Protein AF-A0A0L7LAC0-F1 (afdb_monomer_lite)

Organism: Operophtera brumata (NCBI:txid104452)

Radius of gyration: 10.78 Å; chains: 1; bounding box: 22×22×27 Å

InterPro domains:
  IPR007588 Zinc finger, FLYWCH-type [PF04500] (4-50)

Secondary structure (DSSP, 8-state):
-EETTEEEEEEEEETTEEEEEEGGGTTS----EEEEETTEEEEEE---SS-----

Sequence (55 aa):
MKLKGYWYTRHSVCASKVKWLCADSRVMTCRALVVTIGRTVIHQHNRHNHPPTLN

Structure (mmCIF, N/CA/C/O backbone):
data_AF-A0A0L7LAC0-F1
#
_entry.id   AF-A0A0L7LAC0-F1
#
loop_
_atom_site.group_PDB
_atom_site.id
_atom_site.type_symbol
_atom_site.label_atom_id
_atom_site.label_alt_id
_atom_site.label_comp_id
_atom_site.label_asym_id
_atom_site.label_entity_id
_atom_site.label_seq_id
_atom_site.pdbx_PDB_ins_code
_atom_site.Cartn_x
_atom_site.C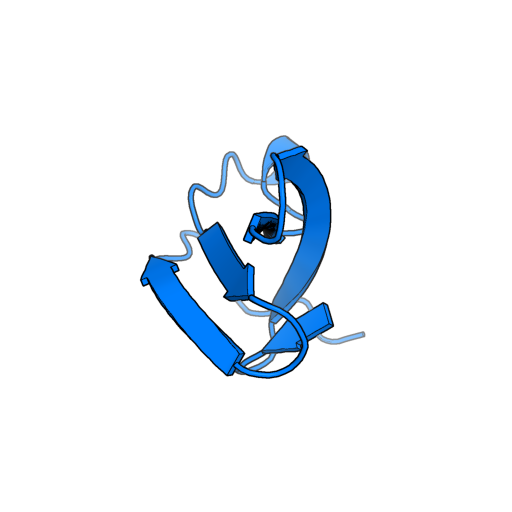artn_y
_atom_site.Cartn_z
_atom_site.occupancy
_atom_site.B_iso_or_equiv
_atom_site.auth_seq_id
_atom_site.auth_comp_id
_atom_site.auth_asym_id
_atom_site.auth_atom_id
_atom_site.pdbx_PDB_model_num
ATOM 1 N N . MET A 1 1 ? 2.034 -5.878 1.715 1.00 87.50 1 MET A N 1
ATOM 2 C CA . MET A 1 1 ? 0.853 -6.771 1.621 1.00 87.50 1 MET A CA 1
ATOM 3 C C . MET A 1 1 ? 0.917 -7.519 0.299 1.00 87.50 1 MET A C 1
ATOM 5 O O . MET A 1 1 ? 1.241 -6.885 -0.694 1.00 87.50 1 MET A O 1
ATOM 9 N N . LYS A 1 2 ? 0.638 -8.827 0.271 1.00 90.31 2 LYS A N 1
ATOM 10 C CA . LYS A 1 2 ? 0.518 -9.598 -0.978 1.00 90.31 2 LYS A CA 1
ATOM 11 C C . LYS A 1 2 ? -0.960 -9.834 -1.272 1.00 90.31 2 LYS A C 1
ATOM 13 O O . LYS A 1 2 ? -1.681 -10.280 -0.384 1.00 90.31 2 LYS A O 1
ATOM 18 N N . LEU A 1 3 ? -1.409 -9.525 -2.485 1.00 88.62 3 LEU A N 1
ATOM 19 C CA . LEU A 1 3 ? -2.795 -9.738 -2.899 1.00 88.62 3 LEU A CA 1
ATOM 20 C C . LEU A 1 3 ? -2.845 -10.111 -4.382 1.00 88.62 3 LEU A C 1
ATOM 22 O O . LEU A 1 3 ? -2.306 -9.390 -5.217 1.00 88.62 3 LEU A O 1
ATOM 26 N N . LYS A 1 4 ? -3.489 -11.241 -4.706 1.00 86.62 4 LYS A N 1
ATOM 27 C CA . LYS A 1 4 ? -3.651 -11.743 -6.087 1.00 86.62 4 LYS A CA 1
ATOM 28 C C . LYS A 1 4 ? -2.337 -11.805 -6.892 1.00 86.62 4 LYS A C 1
ATOM 30 O O . LYS A 1 4 ? -2.322 -11.494 -8.075 1.00 86.62 4 LYS A O 1
ATOM 35 N N . GLY A 1 5 ? -1.235 -12.173 -6.236 1.00 89.31 5 GLY A N 1
ATOM 36 C CA . GLY A 1 5 ? 0.086 -12.274 -6.870 1.00 89.31 5 GLY A CA 1
ATOM 37 C C . GLY A 1 5 ? 0.872 -10.963 -6.960 1.00 89.31 5 GLY A C 1
ATOM 38 O 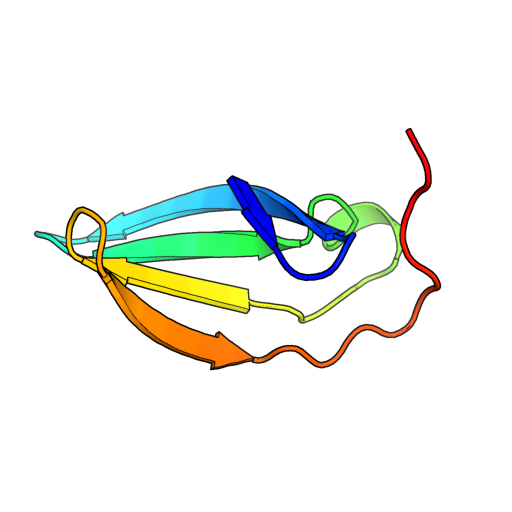O . GLY A 1 5 ? 2.046 -11.009 -7.295 1.00 89.31 5 GLY A O 1
ATOM 39 N N . TYR A 1 6 ? 0.284 -9.823 -6.590 1.00 92.56 6 TYR A N 1
ATOM 40 C CA . TYR A 1 6 ? 0.962 -8.528 -6.594 1.00 92.56 6 TYR A CA 1
ATOM 41 C C . TYR A 1 6 ? 1.370 -8.106 -5.188 1.00 92.56 6 TYR A C 1
ATOM 43 O O . TYR A 1 6 ? 0.658 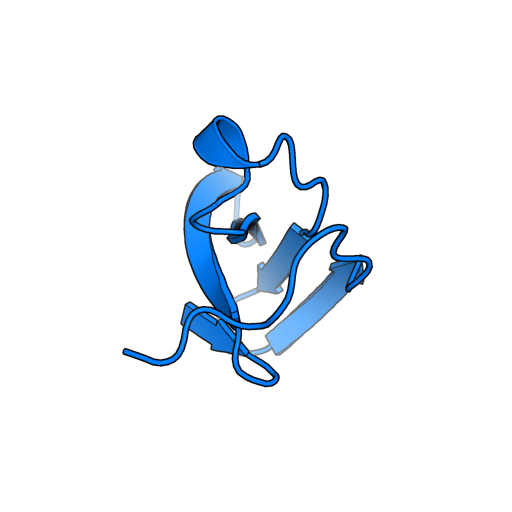-8.340 -4.201 1.00 92.56 6 TYR A O 1
ATOM 51 N N . TRP A 1 7 ? 2.513 -7.436 -5.107 1.00 93.19 7 TRP A N 1
ATOM 52 C CA . TRP A 1 7 ? 2.988 -6.814 -3.884 1.00 93.19 7 TRP A CA 1
ATOM 53 C C . TRP A 1 7 ? 2.474 -5.388 -3.772 1.00 93.19 7 TRP A C 1
ATOM 55 O O . TRP A 1 7 ? 2.424 -4.638 -4.744 1.00 93.19 7 TRP A O 1
ATOM 65 N N . TYR A 1 8 ? 2.106 -5.017 -2.554 1.00 94.19 8 TYR A N 1
ATOM 66 C CA . TYR A 1 8 ? 1.650 -3.685 -2.209 1.00 94.19 8 TYR A CA 1
ATOM 67 C C . TYR A 1 8 ? 2.471 -3.118 -1.055 1.00 94.19 8 TYR A C 1
ATOM 69 O O . TYR A 1 8 ? 2.673 -3.787 -0.030 1.00 94.19 8 TYR A O 1
ATOM 77 N N . THR A 1 9 ? 2.887 -1.866 -1.197 1.00 94.94 9 THR A N 1
ATOM 78 C CA . THR A 1 9 ? 3.616 -1.086 -0.198 1.00 94.94 9 THR A CA 1
ATOM 79 C C . THR A 1 9 ? 2.673 -0.107 0.495 1.00 94.94 9 THR A C 1
ATOM 81 O O . THR A 1 9 ? 1.682 0.358 -0.074 1.00 94.94 9 THR A O 1
ATOM 84 N N . ARG A 1 10 ? 2.936 0.169 1.776 1.00 95.69 10 ARG A N 1
ATOM 85 C CA . ARG A 1 10 ? 2.117 1.098 2.561 1.00 95.69 10 ARG A CA 1
ATOM 86 C C . ARG A 1 10 ? 2.405 2.519 2.089 1.00 95.69 10 ARG A C 1
ATOM 88 O O . ARG A 1 10 ? 3.520 2.995 2.259 1.00 95.69 10 ARG A O 1
ATOM 95 N N . HIS A 1 11 ? 1.403 3.178 1.519 1.00 95.19 11 HIS A N 1
ATOM 96 C CA . HIS A 1 11 ? 1.542 4.521 0.964 1.00 95.19 11 HIS A CA 1
ATOM 97 C C . HIS A 1 11 ? 1.152 5.603 1.968 1.00 95.19 11 HIS A C 1
ATOM 99 O O . HIS A 1 11 ? 1.885 6.567 2.155 1.00 95.19 11 HIS A O 1
ATOM 105 N N . SER A 1 12 ? 0.001 5.460 2.625 1.00 95.62 12 SER A N 1
ATOM 106 C CA . SER A 1 12 ? -0.421 6.406 3.659 1.00 95.62 12 SER A CA 1
ATOM 107 C C . SER A 1 12 ? -1.366 5.767 4.667 1.00 95.62 12 SER A C 1
ATOM 109 O O . SER A 1 12 ? -2.007 4.752 4.389 1.00 95.62 12 SER A O 1
ATOM 111 N N . VAL A 1 13 ? -1.449 6.368 5.851 1.00 96.38 13 VAL A N 1
ATOM 112 C CA . VAL A 1 13 ? -2.382 5.985 6.914 1.00 96.38 13 VAL A CA 1
ATOM 113 C C . VAL A 1 13 ? -3.177 7.227 7.296 1.00 96.38 13 VAL A C 1
ATOM 115 O O . VAL A 1 13 ? -2.594 8.284 7.511 1.00 96.38 13 VAL A O 1
ATOM 118 N N . CYS A 1 14 ? -4.501 7.117 7.341 1.00 94.12 14 CYS A N 1
ATOM 119 C CA . CYS A 1 14 ? -5.394 8.194 7.752 1.00 94.12 14 CYS A CA 1
ATOM 120 C C . CYS A 1 14 ? -6.483 7.617 8.659 1.00 94.12 14 CYS A C 1
ATOM 122 O O . CYS A 1 14 ? -7.280 6.784 8.218 1.00 94.12 14 CYS A O 1
ATOM 124 N N . ALA A 1 15 ? -6.491 8.041 9.926 1.00 92.88 15 ALA A N 1
ATOM 125 C CA . ALA A 1 15 ? -7.291 7.427 10.984 1.00 92.88 15 ALA A CA 1
ATOM 126 C C . ALA A 1 15 ? -7.100 5.896 10.987 1.00 92.88 15 ALA A C 1
ATOM 128 O O . ALA A 1 15 ? -5.983 5.409 11.143 1.00 92.88 15 ALA A O 1
ATOM 129 N N . SER A 1 16 ? -8.165 5.132 10.752 1.00 95.00 16 SER A N 1
ATOM 130 C CA . SER A 1 16 ? -8.118 3.667 10.688 1.00 95.00 16 SER A CA 1
ATOM 131 C C . SER A 1 16 ? -7.886 3.116 9.275 1.00 95.00 16 SER A C 1
ATOM 133 O O . SER A 1 16 ? -7.785 1.901 9.111 1.00 95.00 16 SER 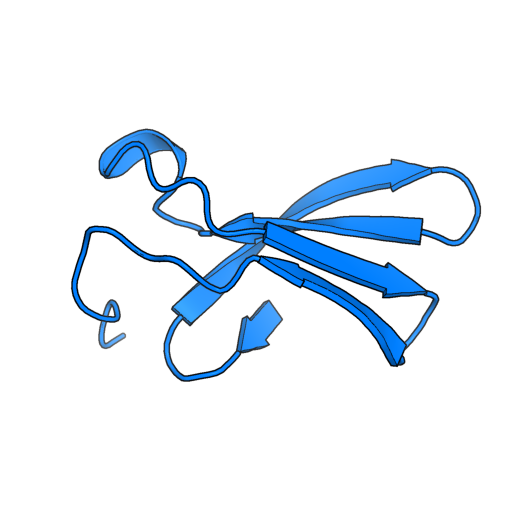A O 1
ATOM 135 N N . LYS A 1 17 ? -7.826 3.974 8.247 1.00 96.62 17 LYS A N 1
ATOM 136 C CA . LYS A 1 17 ? -7.660 3.580 6.842 1.00 96.62 17 LYS A CA 1
ATOM 137 C C . LYS A 1 17 ? -6.183 3.553 6.463 1.00 96.62 17 LYS A C 1
ATOM 139 O O . LYS A 1 17 ? -5.487 4.560 6.565 1.00 96.62 17 LYS A O 1
ATOM 144 N N . VAL A 1 18 ? -5.716 2.425 5.943 1.00 97.31 18 VAL A N 1
ATOM 145 C CA . VAL A 1 18 ? -4.375 2.270 5.376 1.00 97.31 18 VAL A CA 1
ATOM 146 C C . VAL A 1 18 ? -4.493 2.156 3.865 1.00 97.31 18 VAL A C 1
ATOM 148 O O . VAL A 1 18 ? -5.138 1.241 3.356 1.00 97.31 18 VAL A O 1
ATOM 151 N N . LYS A 1 19 ? -3.870 3.087 3.144 1.00 96.38 19 LYS A N 1
ATOM 152 C CA . LYS A 1 19 ? -3.739 3.059 1.690 1.00 96.38 19 LYS A CA 1
ATOM 153 C C . LYS A 1 19 ? -2.467 2.306 1.315 1.00 96.38 19 LYS A C 1
ATOM 155 O O . LYS A 1 19 ? -1.370 2.654 1.754 1.00 96.38 19 LYS A O 1
ATOM 160 N N . TRP A 1 20 ? -2.622 1.319 0.451 1.00 96.44 20 TRP A N 1
ATOM 161 C CA . TRP A 1 20 ? -1.562 0.509 -0.118 1.00 96.44 20 TRP A CA 1
ATOM 162 C C . TRP A 1 20 ? -1.528 0.725 -1.628 1.00 96.44 20 TRP A C 1
ATOM 164 O O . TRP A 1 20 ? -2.570 0.666 -2.282 1.00 96.44 20 TRP A O 1
ATOM 174 N N . LEU A 1 21 ? -0.349 0.968 -2.187 1.00 96.06 21 LEU A N 1
ATOM 175 C CA . LEU A 1 21 ? -0.143 1.039 -3.634 1.00 96.06 21 LEU A CA 1
ATOM 176 C C . LEU A 1 21 ? 0.634 -0.181 -4.097 1.00 96.06 21 LEU A C 1
ATOM 178 O O . LEU A 1 21 ? 1.346 -0.790 -3.301 1.00 96.06 21 LEU A O 1
ATOM 182 N N . CYS A 1 22 ? 0.485 -0.546 -5.367 1.00 95.44 22 CYS A N 1
ATOM 183 C CA . CYS A 1 22 ? 1.338 -1.562 -5.971 1.00 95.44 22 CYS A CA 1
ATOM 184 C C . CYS A 1 22 ? 2.819 -1.210 -5.752 1.00 95.44 22 CYS A C 1
ATOM 186 O O . CYS A 1 22 ? 3.202 -0.047 -5.868 1.00 95.44 22 CYS A O 1
ATOM 188 N N . ALA A 1 23 ? 3.649 -2.202 -5.434 1.00 94.12 23 ALA A N 1
ATOM 189 C CA . ALA A 1 23 ? 5.088 -2.013 -5.267 1.00 94.12 23 ALA A CA 1
ATOM 190 C C . ALA A 1 23 ? 5.727 -1.417 -6.534 1.00 94.12 23 ALA A C 1
ATOM 192 O O . ALA A 1 23 ? 6.574 -0.531 -6.443 1.00 94.12 23 ALA A O 1
ATOM 193 N N . ASP A 1 24 ? 5.215 -1.808 -7.701 1.00 93.38 24 ASP A N 1
ATOM 194 C CA . ASP A 1 24 ? 5.650 -1.333 -9.011 1.00 93.38 24 ASP A CA 1
ATOM 195 C C . ASP A 1 24 ? 4.950 -0.032 -9.446 1.00 93.38 24 ASP A C 1
ATOM 197 O O . ASP A 1 24 ? 5.060 0.386 -10.598 1.00 93.38 24 ASP A O 1
ATOM 201 N N . SER A 1 25 ? 4.241 0.670 -8.549 1.00 92.38 25 SER A N 1
ATOM 202 C CA . SER A 1 25 ? 3.536 1.911 -8.907 1.00 92.38 25 SER A CA 1
ATOM 203 C C . SER A 1 25 ? 4.469 3.001 -9.429 1.00 92.38 25 SER A C 1
ATOM 205 O O . SER A 1 25 ? 4.052 3.820 -10.241 1.00 92.38 25 SER A O 1
ATOM 207 N N . ARG A 1 26 ? 5.723 3.035 -8.960 1.00 90.06 26 ARG A N 1
ATOM 208 C CA . ARG A 1 26 ? 6.730 4.009 -9.413 1.00 90.06 26 ARG A CA 1
ATOM 209 C C . ARG A 1 26 ? 7.476 3.545 -10.658 1.00 90.06 26 ARG A C 1
ATOM 211 O O . ARG A 1 26 ? 7.732 4.362 -11.530 1.00 90.06 26 ARG A O 1
ATOM 218 N N . VAL A 1 27 ? 7.799 2.255 -10.736 1.00 91.12 27 VAL A N 1
ATOM 219 C CA . VAL A 1 27 ? 8.605 1.683 -11.827 1.00 91.12 27 VAL A CA 1
ATOM 220 C C . VAL A 1 27 ? 7.755 1.490 -13.082 1.00 91.12 27 VAL A C 1
ATOM 222 O O . VAL A 1 27 ? 8.149 1.902 -14.164 1.00 91.12 27 VAL A O 1
ATOM 225 N N . MET A 1 28 ? 6.553 0.933 -12.929 1.00 91.75 28 MET A N 1
ATOM 226 C CA . MET A 1 28 ? 5.639 0.618 -14.032 1.00 91.75 28 MET A CA 1
ATOM 227 C C . MET A 1 28 ? 4.527 1.656 -14.191 1.00 91.75 28 MET A C 1
ATOM 229 O O . MET A 1 28 ? 3.607 1.462 -14.982 1.00 91.75 28 MET A O 1
ATOM 233 N N . THR A 1 29 ? 4.548 2.756 -13.428 1.00 92.12 29 THR A N 1
ATOM 234 C CA . THR A 1 29 ? 3.439 3.735 -13.346 1.00 92.12 29 THR A CA 1
ATOM 235 C C . THR A 1 29 ? 2.084 3.088 -13.003 1.00 92.12 29 THR A C 1
ATOM 237 O O . THR A 1 29 ? 1.014 3.592 -13.356 1.00 92.12 29 THR A O 1
ATOM 240 N N . CYS A 1 30 ? 2.121 1.943 -12.310 1.00 94.44 30 CYS A N 1
ATOM 241 C CA . CYS A 1 30 ? 0.940 1.163 -11.972 1.00 94.44 30 CYS A CA 1
ATOM 242 C C . CYS A 1 30 ? 0.029 1.925 -11.000 1.00 94.44 30 CYS A C 1
ATOM 244 O O . CYS A 1 30 ? 0.467 2.452 -9.978 1.00 94.44 30 CYS A O 1
ATOM 246 N N . ARG A 1 31 ? -1.273 1.955 -11.299 1.00 94.38 31 ARG A N 1
ATOM 247 C CA . ARG A 1 31 ? -2.290 2.667 -10.502 1.00 94.38 31 ARG A CA 1
ATOM 248 C C . ARG A 1 31 ? -3.111 1.731 -9.614 1.00 94.38 31 ARG A C 1
ATOM 250 O O . ARG A 1 31 ? -4.180 2.116 -9.131 1.00 94.38 31 ARG A O 1
ATOM 257 N N . ALA A 1 32 ? -2.648 0.497 -9.419 1.00 95.50 32 ALA A N 1
ATOM 258 C CA . ALA A 1 32 ? -3.322 -0.439 -8.540 1.00 95.50 32 ALA A CA 1
ATOM 259 C C . ALA A 1 32 ? -3.174 -0.023 -7.070 1.00 95.50 32 ALA A C 1
ATOM 261 O O . ALA A 1 32 ? -2.107 0.382 -6.601 1.00 95.50 32 ALA A O 1
ATOM 262 N N . LEU A 1 33 ? -4.284 -0.129 -6.348 1.00 95.56 33 LEU A N 1
ATOM 263 C CA . LEU A 1 33 ? -4.497 0.459 -5.031 1.00 95.56 33 LEU A CA 1
ATOM 264 C C . LEU A 1 33 ? -5.366 -0.480 -4.197 1.00 95.56 33 LEU A C 1
ATOM 266 O O . LEU A 1 33 ? -6.340 -1.047 -4.689 1.00 95.56 33 LEU A O 1
ATOM 270 N N . VAL A 1 34 ? -5.063 -0.583 -2.911 1.00 96.94 34 VAL A N 1
ATOM 271 C CA . VAL A 1 34 ? -5.904 -1.251 -1.915 1.00 96.94 34 VAL A CA 1
ATOM 272 C C . VAL A 1 34 ? -6.027 -0.333 -0.708 1.00 96.94 34 VAL A C 1
ATOM 274 O O . VAL A 1 34 ? -5.050 0.277 -0.287 1.00 96.94 34 VAL A O 1
ATOM 277 N N . VAL A 1 35 ? -7.216 -0.220 -0.131 1.00 96.81 35 VAL A N 1
ATOM 278 C CA . VAL A 1 35 ? -7.436 0.465 1.142 1.00 96.81 35 VAL A CA 1
ATOM 279 C C . VAL A 1 35 ? -7.992 -0.535 2.135 1.00 96.81 35 VAL A C 1
ATOM 281 O O . VAL A 1 35 ? -8.978 -1.219 1.853 1.00 96.81 35 VAL A O 1
ATOM 284 N N . THR A 1 36 ? -7.372 -0.604 3.306 1.00 96.94 36 THR A N 1
ATOM 285 C CA . THR A 1 36 ? -7.815 -1.473 4.395 1.00 96.94 36 THR A CA 1
ATOM 286 C C . THR A 1 36 ? -8.181 -0.676 5.635 1.00 96.94 36 THR A C 1
ATOM 288 O O . THR A 1 36 ? -7.638 0.400 5.865 1.00 96.94 36 THR A O 1
ATOM 291 N N . ILE A 1 37 ? -9.086 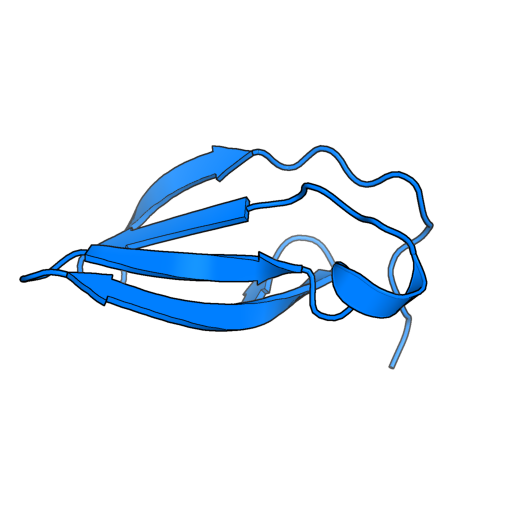-1.218 6.446 1.00 97.19 37 ILE A N 1
ATOM 292 C CA . ILE A 1 37 ? -9.289 -0.818 7.839 1.00 97.19 37 ILE A CA 1
ATOM 293 C C . ILE A 1 37 ? -8.987 -2.038 8.700 1.00 97.19 37 ILE A C 1
ATOM 295 O O . ILE A 1 37 ? -9.647 -3.070 8.576 1.00 97.19 37 ILE A O 1
ATOM 299 N N . GLY A 1 38 ? -7.946 -1.951 9.532 1.00 92.06 38 GLY A N 1
ATOM 300 C CA . GLY A 1 38 ? -7.430 -3.117 10.248 1.00 92.06 38 GLY A CA 1
ATOM 301 C C . GLY A 1 38 ? -7.043 -4.238 9.275 1.00 92.06 38 GLY A C 1
ATOM 302 O O . GLY A 1 38 ? -6.157 -4.056 8.439 1.00 92.06 38 GLY A O 1
ATOM 303 N N . ARG A 1 39 ? -7.726 -5.386 9.373 1.00 90.38 39 ARG A N 1
ATOM 304 C CA . ARG A 1 39 ? -7.520 -6.566 8.508 1.00 90.38 39 ARG A CA 1
ATOM 305 C C . ARG A 1 39 ? -8.499 -6.655 7.329 1.00 90.38 39 ARG A C 1
ATOM 307 O O . ARG A 1 39 ? -8.352 -7.544 6.497 1.00 90.38 39 ARG A O 1
ATOM 314 N N . THR A 1 40 ? -9.462 -5.741 7.230 1.00 95.00 40 THR A N 1
ATOM 315 C CA . THR A 1 40 ? -10.529 -5.787 6.223 1.00 95.00 40 THR A CA 1
ATOM 316 C C . THR A 1 40 ? -10.208 -4.871 5.051 1.00 95.00 40 THR A C 1
ATOM 318 O O . THR A 1 40 ? -9.863 -3.703 5.241 1.00 95.00 40 THR A O 1
ATOM 321 N N . VAL A 1 41 ? -10.343 -5.376 3.824 1.00 95.00 41 VAL A N 1
ATOM 322 C CA . VAL A 1 41 ? -10.249 -4.562 2.605 1.00 95.00 41 VAL A CA 1
ATOM 323 C C . VAL A 1 41 ? -11.572 -3.828 2.402 1.00 95.00 41 VAL A C 1
ATOM 325 O O . VAL A 1 41 ? -1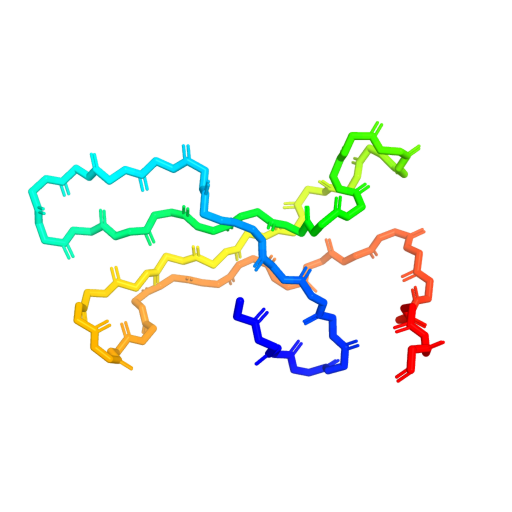2.613 -4.463 2.286 1.00 95.00 41 VAL A O 1
ATOM 328 N N . ILE A 1 42 ? -11.528 -2.497 2.354 1.00 96.50 42 ILE A N 1
ATOM 329 C CA . ILE A 1 42 ? -12.718 -1.649 2.164 1.00 96.50 42 ILE A CA 1
ATOM 330 C C . ILE A 1 42 ? -12.809 -1.055 0.757 1.00 96.50 42 ILE A C 1
ATOM 332 O O . ILE A 1 42 ? -13.873 -0.626 0.327 1.00 96.50 42 ILE A O 1
ATOM 336 N N . HIS A 1 43 ? -11.688 -0.993 0.039 1.00 95.06 43 HIS A N 1
ATOM 337 C CA . HIS A 1 43 ? -11.642 -0.532 -1.341 1.00 95.06 43 HIS A CA 1
ATOM 338 C C . HIS A 1 43 ? -10.466 -1.190 -2.053 1.00 95.06 43 HIS A C 1
ATOM 340 O O . HIS A 1 43 ? -9.372 -1.287 -1.498 1.00 95.06 43 HIS A O 1
ATOM 346 N N . GLN A 1 44 ? -10.675 -1.618 -3.292 1.00 94.44 44 GLN A N 1
ATOM 347 C CA . GLN A 1 44 ? -9.629 -2.216 -4.106 1.00 94.44 44 GLN A CA 1
ATOM 348 C C . GLN A 1 44 ? -9.786 -1.778 -5.561 1.00 94.44 44 GLN A C 1
ATOM 350 O O . GLN A 1 44 ? -10.774 -2.089 -6.217 1.00 94.44 44 GLN A O 1
ATOM 355 N N . HIS A 1 45 ? -8.753 -1.126 -6.080 1.00 94.38 45 HIS A N 1
ATOM 356 C CA . HIS A 1 45 ? -8.563 -0.875 -7.497 1.00 94.38 45 HIS A CA 1
ATOM 357 C C . HIS A 1 45 ? -7.480 -1.833 -8.010 1.00 94.38 45 HIS A C 1
ATOM 359 O O . HIS A 1 45 ? -6.284 -1.559 -7.916 1.00 94.38 45 HIS A O 1
ATOM 365 N N . ASN A 1 46 ? -7.894 -3.002 -8.505 1.00 89.88 46 ASN A N 1
ATOM 366 C CA . ASN A 1 46 ? -6.992 -4.091 -8.909 1.00 89.88 46 ASN A CA 1
ATOM 367 C C . ASN A 1 46 ? -6.630 -4.069 -10.403 1.00 89.88 46 ASN A C 1
ATOM 369 O O . ASN A 1 46 ? -6.562 -5.123 -11.036 1.00 89.88 46 ASN A O 1
ATOM 373 N N . ARG A 1 47 ? -6.458 -2.883 -10.990 1.00 91.56 47 ARG A N 1
ATOM 374 C CA . ARG A 1 47 ? -6.069 -2.741 -12.395 1.00 91.56 47 ARG A CA 1
ATOM 375 C C . ARG A 1 47 ? -4.565 -2.512 -12.489 1.00 91.56 47 ARG A C 1
ATOM 377 O O . ARG A 1 47 ? -4.087 -1.419 -12.192 1.00 91.56 47 ARG A O 1
ATOM 384 N N . HIS A 1 48 ? -3.853 -3.551 -12.907 1.00 94.19 48 HIS A N 1
ATOM 385 C CA . HIS A 1 48 ? -2.411 -3.528 -13.148 1.00 94.19 48 HIS A CA 1
ATOM 386 C C . HIS A 1 48 ? -2.142 -3.353 -14.645 1.00 94.19 48 HIS A C 1
ATOM 388 O O . HIS A 1 48 ? -2.956 -3.769 -15.468 1.00 94.19 48 HIS A O 1
ATOM 394 N N . ASN A 1 49 ? -1.031 -2.711 -14.999 1.00 93.44 49 ASN A N 1
ATOM 395 C CA . ASN A 1 49 ? -0.575 -2.562 -16.391 1.00 93.44 49 ASN A CA 1
ATOM 396 C C . ASN A 1 49 ? 0.654 -3.436 -16.702 1.00 93.44 49 ASN A C 1
ATOM 398 O O . ASN A 1 49 ? 1.283 -3.271 -17.741 1.00 93.44 49 ASN A O 1
ATOM 402 N N . HIS A 1 50 ? 0.997 -4.338 -15.788 1.00 92.06 50 HIS A N 1
ATOM 403 C CA . HIS A 1 50 ? 2.168 -5.198 -15.838 1.00 92.06 50 HIS A CA 1
ATOM 404 C C . HIS A 1 50 ? 1.792 -6.587 -15.305 1.00 92.06 50 HIS A C 1
ATOM 406 O O . HIS A 1 50 ? 0.809 -6.707 -14.561 1.00 92.06 50 HIS A O 1
ATOM 412 N N . PRO A 1 51 ? 2.545 -7.639 -15.666 1.00 90.06 51 PRO A N 1
ATOM 413 C CA . PRO A 1 51 ? 2.360 -8.957 -15.076 1.00 90.06 51 PRO A CA 1
ATOM 414 C C . PRO A 1 51 ? 2.729 -8.958 -13.579 1.00 90.06 51 PRO A C 1
ATOM 416 O O . PRO A 1 51 ? 3.471 -8.079 -13.123 1.00 90.06 51 PRO A O 1
ATOM 419 N N . PRO A 1 52 ? 2.239 -9.937 -12.795 1.00 87.94 52 PRO A N 1
ATOM 420 C CA . PRO A 1 52 ? 2.657 -10.107 -11.410 1.00 87.94 52 PRO A CA 1
ATOM 421 C C . PRO A 1 52 ? 4.164 -10.346 -11.335 1.00 87.94 52 PRO A C 1
ATOM 423 O O . PRO A 1 52 ? 4.693 -11.231 -12.007 1.00 87.94 52 PRO A O 1
ATOM 426 N N . THR A 1 53 ? 4.850 -9.577 -10.496 1.00 75.94 53 THR A N 1
ATOM 427 C CA . THR A 1 53 ? 6.256 -9.797 -10.160 1.00 75.94 53 THR A CA 1
ATOM 428 C C . THR A 1 53 ? 6.350 -11.090 -9.352 1.00 75.94 53 THR A C 1
ATOM 430 O O . THR A 1 53 ? 6.003 -11.134 -8.167 1.00 75.94 53 THR A O 1
ATOM 433 N N . LEU A 1 54 ? 6.748 -12.171 -10.027 1.00 63.62 54 LEU A N 1
ATOM 434 C CA . LEU A 1 54 ? 7.048 -13.451 -9.400 1.00 63.62 54 LEU A CA 1
ATOM 435 C C . LEU A 1 54 ? 8.360 -13.268 -8.628 1.00 63.62 54 LEU A C 1
ATOM 437 O O . LEU A 1 54 ? 9.428 -13.212 -9.228 1.00 63.62 54 LEU A O 1
ATOM 441 N N . ASN A 1 55 ? 8.246 -13.075 -7.317 1.00 53.47 55 ASN A N 1
ATOM 442 C CA . ASN A 1 55 ? 9.373 -13.168 -6.394 1.00 53.47 55 ASN A CA 1
ATOM 443 C C . ASN A 1 55 ? 9.317 -14.546 -5.748 1.00 53.47 55 ASN A C 1
ATOM 445 O O . ASN A 1 55 ? 8.222 -14.854 -5.204 1.00 53.47 55 ASN A O 1
#

pLDDT: mean 91.96, std 7.46, range [53.47, 97.31]

Foldseek 3Di:
DDDPLFDWDFDDDDPQKTKTDTPCCPVQVFGWIWIDRPPHTPDTDHDGPDDRDDD